Protein AF-A0A5L4YTH0-F1 (afdb_monomer)

Organism: Campylobacter upsaliensis (NCBI:txid28080)

Mean predicted aligned error: 4.71 Å

Structure (mmCIF, N/CA/C/O backbone):
data_AF-A0A5L4YTH0-F1
#
_entry.id   AF-A0A5L4YTH0-F1
#
loop_
_atom_site.group_PDB
_atom_site.id
_atom_site.type_symbol
_atom_site.label_atom_id
_atom_site.label_alt_id
_atom_site.label_comp_id
_atom_site.label_asym_id
_atom_site.label_entity_id
_atom_site.label_seq_id
_atom_site.pdbx_PDB_ins_code
_atom_site.Cartn_x
_atom_site.Cartn_y
_atom_site.Cartn_z
_atom_site.occupancy
_atom_site.B_iso_or_equiv
_atom_site.auth_seq_id
_atom_site.auth_comp_id
_atom_site.auth_asym_id
_atom_site.auth_atom_id
_atom_site.pdbx_PDB_model_num
ATOM 1 N N . MET A 1 1 ? 24.847 0.560 2.254 1.00 30.52 1 MET A N 1
ATOM 2 C CA . MET A 1 1 ? 23.946 0.343 1.101 1.00 30.52 1 MET A CA 1
ATOM 3 C C . MET A 1 1 ? 22.675 -0.308 1.625 1.00 30.52 1 MET A C 1
ATOM 5 O O . MET A 1 1 ? 22.705 -1.491 1.938 1.00 30.52 1 MET A O 1
ATOM 9 N N . MET A 1 2 ? 21.607 0.469 1.831 1.00 32.06 2 MET A N 1
ATOM 10 C CA . MET A 1 2 ? 20.285 -0.083 2.156 1.00 32.06 2 MET A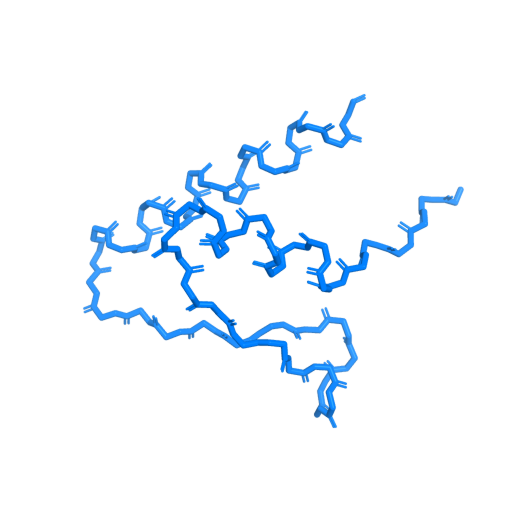 CA 1
ATOM 11 C C . MET A 1 2 ? 19.765 -0.804 0.910 1.00 32.06 2 MET A C 1
ATOM 13 O O . MET A 1 2 ? 19.745 -0.220 -0.173 1.00 32.06 2 MET A O 1
ATOM 17 N N . LYS A 1 3 ? 19.471 -2.100 1.048 1.00 43.31 3 LYS A N 1
ATOM 18 C CA . LYS A 1 3 ? 18.983 -2.955 -0.039 1.00 43.31 3 LYS A CA 1
ATOM 19 C C . LYS A 1 3 ? 17.633 -2.419 -0.503 1.00 43.31 3 LYS A C 1
ATOM 21 O O . LYS A 1 3 ? 16.804 -2.086 0.335 1.00 43.31 3 LYS A O 1
ATOM 26 N N . SER A 1 4 ? 17.460 -2.325 -1.817 1.00 48.03 4 SER A N 1
ATOM 27 C CA . SER A 1 4 ? 16.193 -2.016 -2.478 1.00 48.03 4 SER A CA 1
ATOM 28 C C . SER A 1 4 ? 15.036 -2.703 -1.757 1.00 48.03 4 SER A C 1
ATOM 30 O O . SER A 1 4 ? 15.009 -3.933 -1.682 1.00 48.03 4 SER A O 1
ATOM 32 N N . GLU A 1 5 ? 14.130 -1.903 -1.199 1.00 62.84 5 GLU A N 1
ATOM 33 C CA . GLU A 1 5 ? 12.866 -2.384 -0.661 1.00 62.84 5 GLU A CA 1
ATOM 34 C C . GLU A 1 5 ? 12.141 -3.101 -1.795 1.00 62.84 5 GLU A C 1
ATOM 36 O O . GLU A 1 5 ? 11.818 -2.505 -2.823 1.00 62.84 5 GLU A O 1
ATOM 41 N N . ASP A 1 6 ? 11.969 -4.407 -1.641 1.00 80.69 6 ASP A N 1
ATOM 42 C CA . ASP A 1 6 ? 11.226 -5.205 -2.595 1.00 80.69 6 ASP A CA 1
ATOM 43 C C . ASP A 1 6 ? 9.777 -4.697 -2.616 1.00 80.69 6 ASP A C 1
ATOM 45 O O . ASP A 1 6 ? 9.065 -4.749 -1.608 1.00 80.69 6 ASP A O 1
ATOM 49 N N . VAL A 1 7 ? 9.359 -4.152 -3.761 1.00 89.50 7 VAL A N 1
ATOM 50 C CA . VAL A 1 7 ? 7.996 -3.652 -3.972 1.00 89.50 7 VAL A CA 1
ATOM 51 C C . VAL A 1 7 ? 6.973 -4.728 -3.614 1.00 89.50 7 VAL A C 1
ATOM 53 O O . VAL A 1 7 ? 5.936 -4.404 -3.036 1.00 89.50 7 VAL A O 1
ATOM 56 N N . ASP A 1 8 ? 7.277 -6.000 -3.880 1.00 90.50 8 ASP A N 1
ATOM 57 C CA . ASP A 1 8 ? 6.379 -7.110 -3.569 1.00 90.50 8 ASP A CA 1
ATOM 58 C C . ASP A 1 8 ? 6.193 -7.284 -2.059 1.00 90.50 8 ASP A C 1
ATOM 60 O O . ASP A 1 8 ? 5.079 -7.525 -1.592 1.00 90.50 8 ASP A O 1
ATOM 64 N N . SER A 1 9 ? 7.242 -7.054 -1.268 1.00 91.25 9 SER A N 1
ATOM 65 C CA . SER A 1 9 ? 7.164 -7.068 0.194 1.00 91.25 9 SER A CA 1
ATOM 66 C C . SER A 1 9 ? 6.256 -5.957 0.739 1.00 91.25 9 SER A C 1
ATOM 68 O O . SER A 1 9 ? 5.446 -6.204 1.638 1.00 91.25 9 SER A O 1
ATOM 70 N N . PHE A 1 10 ? 6.325 -4.751 0.166 1.00 92.56 10 PHE A N 1
ATOM 71 C CA . PHE A 1 10 ? 5.435 -3.648 0.541 1.00 92.56 10 PHE A CA 1
ATOM 72 C C . PHE A 1 10 ? 3.978 -3.908 0.123 1.00 92.56 10 PHE A C 1
ATOM 74 O O . PHE A 1 10 ? 3.055 -3.688 0.913 1.00 92.56 10 PHE A O 1
ATOM 81 N N . VAL A 1 11 ? 3.758 -4.434 -1.085 1.00 94.56 11 VAL A N 1
ATOM 82 C CA . VAL A 1 11 ? 2.425 -4.826 -1.570 1.00 94.56 11 VAL A CA 1
ATOM 83 C C . VAL A 1 11 ? 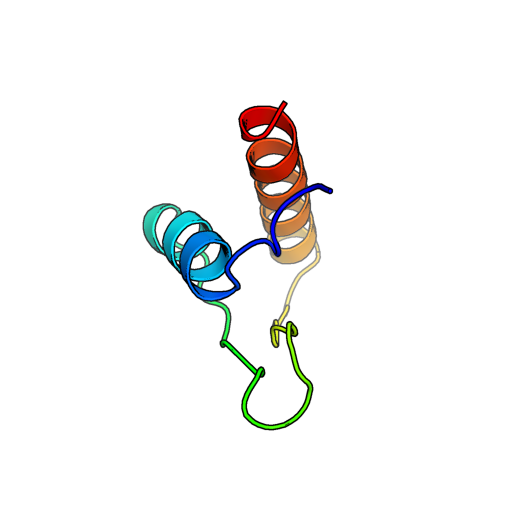1.823 -5.895 -0.655 1.00 94.56 11 VAL A C 1
ATOM 85 O O . VAL A 1 11 ? 0.731 -5.698 -0.124 1.00 94.56 11 VAL A O 1
ATOM 88 N N . ALA A 1 12 ? 2.564 -6.966 -0.363 1.00 94.38 12 ALA A N 1
ATOM 89 C CA . ALA A 1 12 ? 2.112 -8.042 0.516 1.00 94.38 12 ALA A CA 1
ATOM 90 C C . ALA A 1 12 ? 1.812 -7.555 1.946 1.00 94.38 12 ALA A C 1
ATOM 92 O O . ALA A 1 12 ? 0.882 -8.041 2.600 1.00 94.38 12 ALA A O 1
ATOM 93 N N . PHE A 1 13 ? 2.579 -6.586 2.457 1.00 95.19 13 PHE A N 1
ATOM 94 C CA . PHE A 1 13 ? 2.322 -5.966 3.758 1.00 95.19 13 PHE A CA 1
ATOM 95 C C . PHE A 1 13 ? 0.956 -5.264 3.811 1.00 95.19 13 PHE A C 1
ATOM 97 O O . PHE A 1 13 ? 0.237 -5.396 4.812 1.00 95.19 13 PHE A O 1
ATOM 104 N N . LEU A 1 14 ? 0.608 -4.526 2.753 1.00 95.56 14 LEU A N 1
ATOM 105 C CA . LEU A 1 14 ? -0.657 -3.804 2.640 1.00 95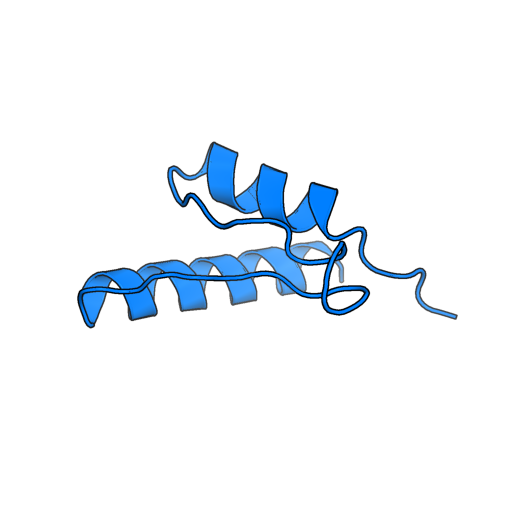.56 14 LEU A CA 1
ATOM 106 C C . LEU A 1 14 ? -1.834 -4.753 2.394 1.00 95.56 14 LEU A C 1
ATOM 108 O O . LEU A 1 14 ? -2.876 -4.603 3.037 1.00 95.56 14 LEU A O 1
ATOM 112 N N . GLU A 1 15 ? -1.654 -5.779 1.562 1.00 96.00 15 GLU A N 1
ATOM 113 C CA . GLU A 1 15 ? -2.692 -6.775 1.272 1.00 96.00 15 GLU A CA 1
ATOM 114 C C . GLU A 1 15 ? -3.130 -7.530 2.530 1.00 96.00 15 GLU A C 1
ATOM 116 O O . GLU A 1 15 ? -4.327 -7.665 2.788 1.00 96.00 15 GLU A O 1
ATOM 121 N N . LYS A 1 16 ? -2.182 -7.920 3.396 1.00 96.44 16 LYS A N 1
ATOM 122 C CA . LYS A 1 16 ? -2.480 -8.532 4.708 1.00 96.44 16 LYS A CA 1
ATOM 123 C C . LYS A 1 16 ? -3.322 -7.639 5.628 1.00 96.44 16 LYS A C 1
ATOM 125 O O . LYS A 1 16 ? -3.901 -8.131 6.591 1.00 96.44 16 LYS A O 1
ATOM 130 N N . ARG A 1 17 ? -3.378 -6.333 5.357 1.00 94.94 17 ARG A N 1
ATOM 131 C CA . ARG A 1 17 ? -4.152 -5.324 6.100 1.00 94.94 17 ARG A CA 1
ATOM 132 C C . ARG A 1 17 ? -5.414 -4.885 5.349 1.00 94.94 17 ARG A C 1
ATOM 134 O O . ARG A 1 17 ? -6.035 -3.900 5.739 1.00 94.94 17 ARG A O 1
ATOM 141 N N . GLY A 1 18 ? -5.791 -5.600 4.287 1.00 95.31 18 GLY A N 1
ATOM 142 C CA . GLY A 1 18 ? -6.979 -5.315 3.481 1.00 95.31 18 GLY A CA 1
ATOM 143 C C . GLY A 1 18 ? -6.826 -4.118 2.539 1.00 95.31 18 GLY A C 1
ATOM 144 O O . GLY A 1 18 ? -7.827 -3.588 2.062 1.00 95.31 18 GLY A O 1
ATOM 145 N N . ILE A 1 19 ? -5.595 -3.670 2.276 1.00 96.44 19 ILE A N 1
ATOM 146 C CA . ILE A 1 19 ? -5.297 -2.554 1.377 1.00 96.44 19 ILE A CA 1
ATOM 147 C C . ILE A 1 19 ? -4.666 -3.118 0.107 1.00 96.44 19 ILE A C 1
ATOM 149 O O . ILE A 1 19 ? -3.534 -3.588 0.116 1.00 96.44 19 ILE A O 1
ATOM 153 N N . PHE A 1 20 ? -5.396 -3.040 -1.000 1.00 95.88 20 PHE A N 1
ATOM 154 C CA . PHE A 1 20 ? -4.959 -3.600 -2.276 1.00 95.88 20 PHE A CA 1
ATOM 155 C C . PHE A 1 20 ? -4.371 -2.505 -3.165 1.00 95.88 20 PHE A C 1
ATOM 157 O O . PHE A 1 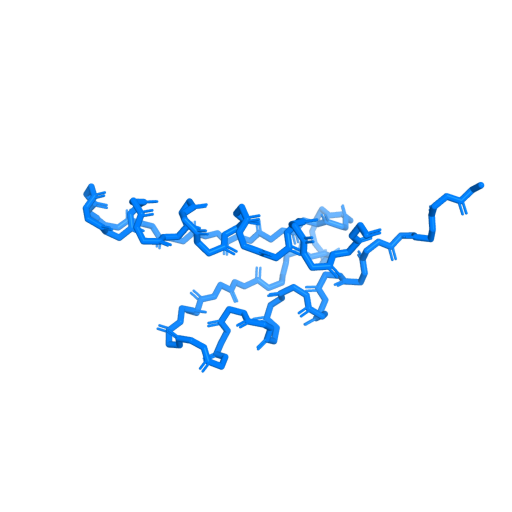20 ? -5.068 -1.579 -3.587 1.00 95.88 20 PHE A O 1
ATOM 164 N N . ILE A 1 21 ? -3.080 -2.620 -3.464 1.00 95.38 21 ILE A N 1
ATOM 165 C CA . ILE A 1 21 ? -2.351 -1.744 -4.387 1.00 95.38 21 ILE A CA 1
ATOM 166 C C . ILE A 1 21 ? -1.711 -2.596 -5.483 1.00 95.38 21 ILE A C 1
ATOM 168 O O . ILE A 1 21 ? -1.541 -3.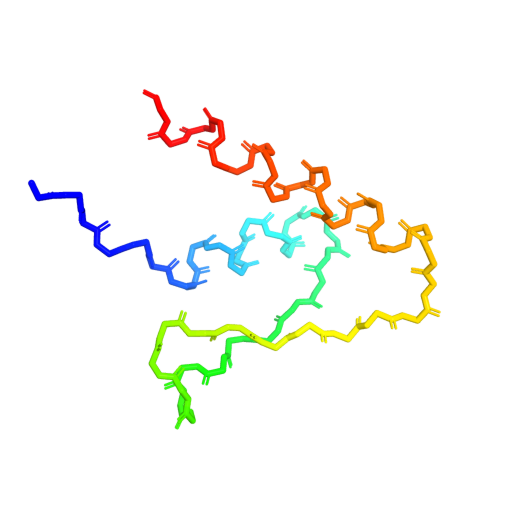799 -5.318 1.00 95.38 21 ILE A O 1
ATOM 172 N N . ARG A 1 22 ? -1.375 -1.999 -6.628 1.00 94.94 22 ARG A N 1
ATOM 173 C CA . ARG A 1 22 ? -0.800 -2.746 -7.756 1.00 94.94 22 ARG A CA 1
ATOM 174 C C . ARG A 1 22 ? 0.700 -2.517 -7.832 1.00 94.94 22 ARG A C 1
ATOM 176 O O . ARG A 1 22 ? 1.119 -1.362 -7.910 1.00 94.94 22 ARG A O 1
ATOM 183 N N . ASN A 1 23 ? 1.485 -3.590 -7.914 1.00 94.00 23 ASN A N 1
ATOM 184 C CA . ASN A 1 23 ? 2.870 -3.482 -8.362 1.00 94.00 23 ASN A CA 1
ATOM 185 C C . ASN A 1 23 ? 2.876 -2.939 -9.807 1.00 94.00 23 ASN A C 1
ATOM 187 O O . ASN A 1 23 ? 2.245 -3.500 -10.707 1.00 94.00 23 ASN A O 1
ATOM 191 N N . TYR A 1 24 ? 3.547 -1.808 -10.020 1.00 94.88 24 TYR A N 1
ATOM 192 C CA . TYR A 1 24 ? 3.627 -1.117 -11.308 1.00 94.88 24 TYR A CA 1
ATOM 193 C C . TYR A 1 24 ? 5.052 -1.104 -11.878 1.00 94.88 24 TYR A C 1
ATOM 195 O O . TYR A 1 24 ? 5.342 -0.375 -12.828 1.00 94.88 24 TYR A O 1
AT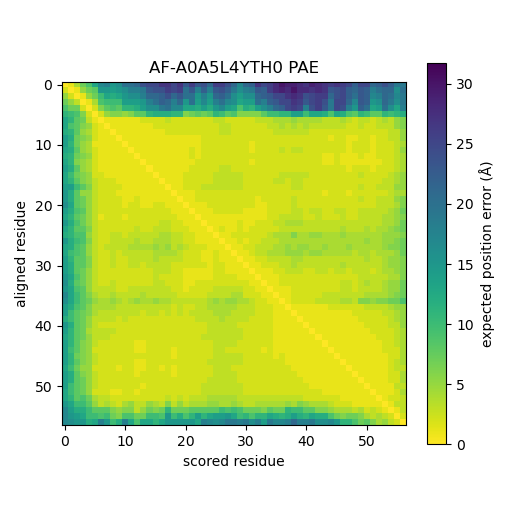OM 203 N N . SER A 1 25 ? 5.923 -1.964 -11.340 1.00 92.19 25 SER A N 1
ATOM 204 C CA . SER A 1 25 ? 7.335 -2.076 -11.721 1.00 92.19 25 SER A CA 1
ATOM 205 C C . SER A 1 25 ? 7.548 -2.470 -13.183 1.00 92.19 25 SER A C 1
ATOM 207 O O . SER A 1 25 ? 8.600 -2.183 -13.741 1.00 92.19 25 SER A O 1
ATOM 209 N N . HIS A 1 26 ? 6.537 -3.063 -13.828 1.00 88.81 26 HIS A N 1
ATOM 210 C CA . HIS A 1 26 ? 6.541 -3.377 -15.261 1.00 88.81 26 HIS A CA 1
ATOM 211 C C . HIS A 1 26 ? 6.495 -2.135 -16.172 1.00 88.81 26 HIS A C 1
ATOM 213 O O . HIS A 1 26 ? 6.797 -2.247 -17.356 1.00 88.81 26 HIS A O 1
ATOM 219 N N . ILE A 1 27 ? 6.113 -0.964 -15.644 1.00 94.31 27 ILE A N 1
ATOM 220 C CA . ILE A 1 27 ? 6.083 0.311 -16.383 1.00 94.31 27 ILE A CA 1
ATOM 221 C C . ILE A 1 27 ? 7.091 1.300 -15.800 1.00 94.31 27 ILE A C 1
ATOM 223 O O . ILE A 1 27 ? 7.810 1.943 -16.560 1.00 94.31 27 ILE A O 1
ATOM 227 N N . ILE A 1 28 ? 7.161 1.427 -14.469 1.00 91.69 28 ILE A N 1
ATOM 228 C CA . ILE A 1 28 ? 8.135 2.295 -13.793 1.00 91.69 28 ILE A CA 1
ATOM 229 C C . ILE A 1 28 ? 8.835 1.479 -12.702 1.00 91.69 28 ILE A C 1
ATOM 231 O O . ILE A 1 28 ? 8.169 1.096 -11.740 1.00 91.69 28 ILE A O 1
AT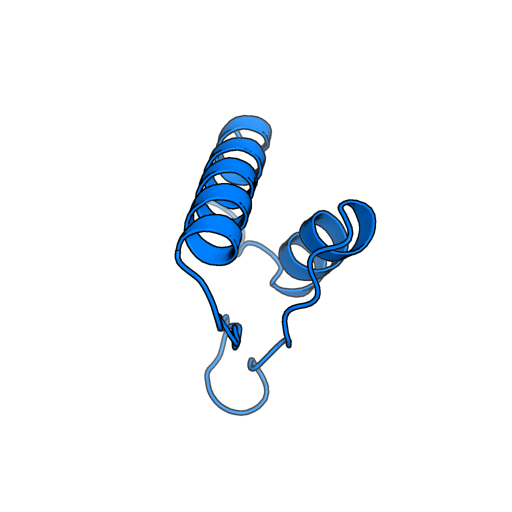OM 235 N N . PRO A 1 29 ? 10.152 1.217 -12.806 1.00 89.38 29 PRO A N 1
ATOM 236 C CA . PRO A 1 29 ? 10.873 0.395 -11.838 1.00 89.38 29 PRO A CA 1
ATOM 237 C C . PRO A 1 29 ? 10.677 0.878 -10.400 1.00 89.38 29 PRO A C 1
ATOM 239 O O . PRO A 1 29 ? 10.735 2.078 -10.136 1.00 89.38 29 PRO A O 1
ATOM 242 N N . ASN A 1 30 ? 10.478 -0.054 -9.469 1.00 89.44 30 ASN A N 1
ATOM 243 C CA . ASN A 1 30 ? 10.297 0.220 -8.040 1.00 89.44 30 ASN A CA 1
ATOM 244 C C . ASN A 1 30 ? 9.087 1.116 -7.704 1.00 89.44 30 ASN A C 1
ATOM 246 O O . ASN A 1 30 ? 9.114 1.844 -6.715 1.00 89.44 30 ASN A O 1
ATOM 250 N N . HIS A 1 31 ? 8.030 1.100 -8.524 1.00 91.44 31 HIS A N 1
ATOM 251 C CA . HIS A 1 31 ? 6.817 1.880 -8.273 1.00 91.44 31 HIS A CA 1
ATOM 252 C C . HIS A 1 31 ? 5.581 1.004 -8.076 1.00 91.44 31 HIS A C 1
ATOM 254 O O . HIS A 1 31 ? 5.427 -0.076 -8.649 1.00 91.44 31 HIS A O 1
ATOM 260 N N . CYS A 1 32 ? 4.642 1.544 -7.303 1.00 94.31 32 CYS A N 1
ATOM 261 C CA . CYS A 1 32 ? 3.294 1.019 -7.140 1.00 94.31 32 CYS A CA 1
ATOM 262 C C . CYS A 1 32 ? 2.267 1.984 -7.724 1.00 94.31 32 CYS A C 1
ATOM 264 O O . CYS A 1 32 ? 2.475 3.196 -7.770 1.00 94.31 32 CYS A O 1
ATOM 266 N N . ARG A 1 33 ? 1.103 1.448 -8.083 1.00 94.75 33 ARG A N 1
ATOM 267 C CA . ARG A 1 33 ? -0.087 2.229 -8.395 1.00 94.75 33 ARG A CA 1
ATOM 268 C C . ARG A 1 33 ? -1.124 2.042 -7.298 1.00 94.75 33 ARG A C 1
ATOM 270 O O . ARG A 1 33 ? -1.516 0.922 -6.972 1.00 94.75 33 ARG A O 1
ATOM 277 N N . ILE A 1 34 ? -1.628 3.165 -6.804 1.00 94.62 34 ILE A N 1
ATOM 278 C CA . ILE A 1 34 ? -2.661 3.233 -5.775 1.00 94.62 34 ILE A CA 1
ATOM 279 C C . ILE A 1 34 ? -3.882 3.922 -6.390 1.00 94.62 34 ILE A C 1
ATOM 281 O O . ILE A 1 34 ? -3.745 4.912 -7.105 1.00 94.62 34 ILE A O 1
ATOM 285 N N . SER A 1 35 ? -5.077 3.392 -6.138 1.00 94.94 35 SER A N 1
ATOM 286 C CA . SER A 1 35 ? -6.341 4.073 -6.448 1.00 94.94 35 SER A CA 1
ATOM 287 C C . SER A 1 35 ? -7.019 4.443 -5.132 1.00 94.94 35 SER A C 1
ATOM 289 O O . SER A 1 35 ? -7.226 3.572 -4.294 1.00 94.94 35 SER A O 1
ATOM 291 N N . ILE A 1 36 ? -7.327 5.726 -4.933 1.00 95.19 36 ILE A N 1
ATOM 292 C CA . ILE A 1 36 ? -7.907 6.257 -3.692 1.00 95.19 36 ILE A CA 1
ATOM 293 C C . ILE A 1 36 ? -9.186 7.003 -4.054 1.00 95.19 36 ILE A C 1
ATOM 295 O O . ILE A 1 36 ? -9.144 7.939 -4.847 1.00 95.19 36 ILE A O 1
ATOM 299 N N . GLY A 1 37 ? -10.313 6.589 -3.479 1.00 95.00 37 GLY A N 1
ATOM 300 C CA . GLY A 1 37 ? -11.613 7.221 -3.699 1.00 95.00 37 GLY A CA 1
ATOM 301 C C . GLY A 1 37 ? -12.007 8.214 -2.607 1.00 95.00 37 GLY A C 1
ATOM 302 O O . GLY A 1 37 ? -12.789 9.123 -2.868 1.00 95.00 37 GLY A O 1
ATOM 303 N N . THR A 1 38 ? -11.482 8.069 -1.384 1.00 97.06 38 THR A N 1
ATOM 304 C CA . THR A 1 38 ? -11.883 8.907 -0.242 1.00 97.06 38 THR A CA 1
ATOM 305 C C . THR A 1 38 ? -10.704 9.389 0.602 1.00 97.06 38 THR A C 1
ATOM 307 O O . THR A 1 38 ? -9.620 8.803 0.616 1.00 97.06 38 THR A O 1
ATOM 310 N N . ARG A 1 39 ? -10.938 10.460 1.373 1.00 97.38 39 ARG A N 1
ATOM 311 C CA . ARG A 1 39 ? -9.971 10.972 2.359 1.00 97.38 39 ARG A CA 1
ATOM 312 C C . ARG A 1 39 ? -9.665 9.949 3.455 1.00 97.38 39 ARG A C 1
ATOM 314 O O . ARG A 1 39 ? -8.528 9.883 3.909 1.00 97.38 39 ARG A O 1
ATOM 321 N N . GLU A 1 40 ? -10.651 9.144 3.844 1.00 97.06 40 GLU A N 1
ATOM 322 C CA . GLU A 1 40 ? -10.470 8.109 4.866 1.00 97.06 40 GLU A CA 1
ATOM 323 C C . GLU A 1 40 ? -9.541 6.994 4.371 1.00 97.06 40 GLU A C 1
ATOM 325 O O . GLU A 1 40 ? -8.597 6.622 5.061 1.00 97.06 40 GLU A O 1
ATOM 330 N N . GLN A 1 41 ? -9.718 6.542 3.123 1.00 95.94 41 GLN A N 1
ATOM 331 C CA . GLN A 1 41 ? -8.801 5.587 2.490 1.00 95.94 41 GLN A CA 1
ATOM 332 C C . GLN A 1 41 ? -7.371 6.134 2.419 1.00 95.94 41 GLN A C 1
ATOM 334 O O . GLN A 1 41 ? -6.420 5.412 2.709 1.00 95.94 41 GLN A O 1
ATOM 339 N N . MET A 1 42 ? -7.215 7.419 2.075 1.00 96.75 42 MET A N 1
ATOM 340 C CA . MET A 1 42 ? -5.907 8.078 2.053 1.00 96.75 42 MET A CA 1
ATOM 341 C C . MET A 1 42 ? -5.243 8.084 3.430 1.00 96.75 42 MET A C 1
ATOM 343 O O . MET A 1 42 ? -4.052 7.797 3.537 1.00 96.75 42 MET A O 1
ATOM 347 N N . LYS A 1 43 ? -6.007 8.407 4.479 1.00 97.81 43 LYS A N 1
ATOM 348 C CA . LYS A 1 43 ? -5.517 8.440 5.857 1.00 97.81 43 LYS A CA 1
ATOM 349 C C . LYS A 1 43 ? -5.055 7.054 6.309 1.00 97.81 43 LYS A C 1
ATOM 351 O O . LYS A 1 43 ? -3.910 6.914 6.721 1.00 97.81 43 LYS A O 1
ATOM 356 N N . ILE A 1 44 ? -5.899 6.035 6.137 1.00 96.81 44 ILE A N 1
ATOM 357 C CA . ILE A 1 44 ? -5.576 4.644 6.489 1.00 96.81 44 ILE A CA 1
ATOM 358 C C . ILE A 1 44 ? -4.308 4.181 5.761 1.00 96.81 44 ILE A C 1
ATOM 360 O O . ILE A 1 44 ? -3.404 3.623 6.382 1.00 96.81 44 ILE A O 1
ATOM 364 N N . LEU A 1 45 ? -4.213 4.442 4.454 1.00 96.25 45 LEU A N 1
ATOM 365 C CA . LEU A 1 45 ? -3.038 4.083 3.666 1.00 96.25 45 LEU A CA 1
ATOM 366 C C . LEU A 1 45 ? -1.772 4.778 4.181 1.00 96.25 45 LEU A C 1
ATOM 368 O O . LEU A 1 45 ? -0.751 4.119 4.365 1.00 96.25 45 LEU A O 1
ATOM 372 N N . LYS A 1 46 ? -1.836 6.091 4.429 1.00 96.44 46 LYS A N 1
ATOM 373 C CA . LYS A 1 46 ? -0.714 6.862 4.976 1.00 96.44 46 LYS A CA 1
ATOM 374 C C . LYS A 1 46 ? -0.232 6.264 6.298 1.00 96.44 46 LYS A C 1
ATOM 376 O O . LYS A 1 46 ? 0.970 6.074 6.469 1.00 96.44 46 LYS A O 1
ATOM 381 N N . ASP A 1 47 ? -1.150 5.949 7.205 1.00 97.19 47 ASP A N 1
ATOM 382 C CA . ASP A 1 47 ? -0.812 5.397 8.517 1.00 97.19 47 ASP A CA 1
ATOM 383 C C . ASP A 1 47 ? -0.116 4.031 8.379 1.00 97.19 47 ASP A C 1
ATOM 385 O O . ASP A 1 47 ? 0.876 3.768 9.059 1.00 97.19 47 ASP A O 1
ATOM 389 N N . LYS A 1 48 ? -0.557 3.188 7.434 1.00 96.00 48 LYS A N 1
ATOM 390 C CA . LYS A 1 48 ? 0.094 1.898 7.14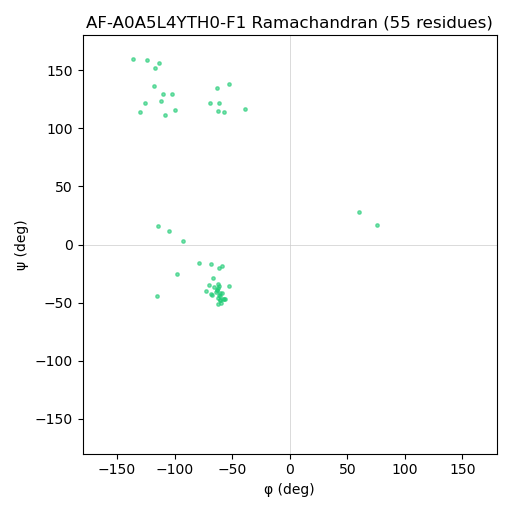9 1.00 96.00 48 LYS A CA 1
ATOM 391 C C . LYS A 1 48 ? 1.458 2.029 6.480 1.00 96.00 48 LYS A C 1
ATOM 393 O O . LYS A 1 48 ? 2.347 1.242 6.789 1.00 96.00 48 LYS A O 1
ATOM 398 N N . ILE A 1 49 ? 1.656 3.024 5.619 1.00 94.38 49 ILE A N 1
ATOM 399 C CA . ILE A 1 49 ? 2.975 3.318 5.040 1.00 94.38 49 ILE A CA 1
ATOM 400 C C . ILE A 1 49 ? 3.967 3.706 6.141 1.00 94.38 49 ILE A C 1
ATOM 402 O O . ILE A 1 49 ? 5.078 3.184 6.181 1.00 94.38 49 ILE A O 1
ATOM 406 N N . LEU A 1 50 ? 3.560 4.586 7.060 1.00 95.38 50 LEU A N 1
ATOM 407 C CA . LEU A 1 50 ? 4.409 4.994 8.181 1.00 95.38 50 LEU A CA 1
ATOM 408 C C . LEU A 1 50 ? 4.732 3.818 9.115 1.00 95.38 50 LEU A C 1
ATOM 410 O O . LEU A 1 50 ? 5.874 3.693 9.553 1.00 95.38 50 LEU A O 1
ATOM 414 N N . GLU A 1 51 ? 3.760 2.937 9.376 1.00 95.31 51 GLU A N 1
ATOM 415 C CA . GLU A 1 51 ? 3.964 1.690 10.128 1.00 95.31 51 GLU A CA 1
ATOM 416 C C . GLU A 1 51 ? 5.022 0.792 9.462 1.00 95.31 51 GLU A C 1
ATOM 418 O O . GLU A 1 51 ? 5.930 0.319 10.142 1.00 95.31 51 GLU A O 1
ATOM 423 N N . TYR A 1 52 ? 4.941 0.595 8.140 1.00 92.75 52 TYR A N 1
ATOM 424 C CA . TYR A 1 52 ? 5.896 -0.223 7.385 1.00 92.75 52 TYR A CA 1
ATOM 425 C C . TYR A 1 52 ? 7.323 0.325 7.476 1.00 92.75 52 TYR A C 1
ATOM 427 O O . TYR A 1 52 ? 8.248 -0.411 7.806 1.00 92.75 52 TYR A O 1
ATOM 435 N N . ILE A 1 53 ? 7.495 1.633 7.258 1.00 90.56 53 ILE A N 1
ATOM 436 C CA . ILE A 1 53 ? 8.802 2.303 7.339 1.00 90.56 53 ILE A CA 1
ATOM 437 C C . ILE A 1 53 ? 9.385 2.196 8.757 1.00 90.56 53 ILE A C 1
ATOM 439 O O . ILE A 1 53 ? 10.591 2.024 8.925 1.00 90.56 53 ILE A O 1
ATOM 443 N N . GLY A 1 54 ? 8.538 2.280 9.787 1.00 91.56 54 GLY A N 1
ATOM 444 C CA . GLY A 1 54 ? 8.949 2.125 11.182 1.00 91.56 54 GLY A CA 1
ATOM 445 C C . GLY A 1 54 ? 9.436 0.718 11.542 1.00 91.56 54 GLY A C 1
ATOM 446 O O . GLY A 1 54 ? 10.279 0.597 12.420 1.00 91.56 54 GLY A O 1
ATOM 447 N N . GLN A 1 55 ? 8.947 -0.329 10.867 1.00 82.69 55 GLN A N 1
ATOM 448 C CA . GLN A 1 55 ? 9.354 -1.727 11.094 1.00 82.69 55 GLN A CA 1
ATOM 449 C C . GLN A 1 55 ? 10.697 -2.094 10.446 1.00 82.69 55 GLN A C 1
ATOM 451 O O . GLN A 1 55 ? 11.274 -3.120 10.791 1.00 82.69 55 GLN A O 1
ATOM 456 N N . GLN A 1 56 ? 11.183 -1.278 9.507 1.00 66.62 56 GLN A N 1
ATOM 457 C CA . GLN A 1 56 ? 12.452 -1.489 8.797 1.00 66.62 56 GLN A CA 1
ATOM 458 C C . GLN A 1 56 ? 13.644 -0.773 9.466 1.00 66.62 56 GLN A C 1
ATOM 460 O O . GLN A 1 56 ? 14.750 -0.777 8.921 1.00 66.62 56 GLN A O 1
ATOM 465 N N . ARG A 1 57 ? 13.416 -0.122 10.615 1.00 57.22 57 ARG A N 1
ATOM 466 C CA . ARG A 1 57 ? 14.431 0.546 11.444 1.00 57.22 57 ARG A CA 1
ATOM 467 C C . ARG A 1 57 ? 14.835 -0.326 12.620 1.00 57.22 57 ARG A C 1
ATOM 469 O O . ARG A 1 57 ? 16.049 -0.328 12.914 1.00 57.22 57 ARG A O 1
#

Radius of gyration: 11.75 Å; Cα contacts (8 Å, |Δi|>4): 41; chains: 1; bounding box: 36×20×28 Å

InterPro domains:
  IPR015422 Pyridoxal phosphate-dependent transferase, small domain [G3DSA:3.90.1150.10] (1-55)
  IPR015424 Pyridoxal phosphate-dependent transferase [SSF53383] (5-53)

Nearest PDB structures (foldseek):
  6ewu-assembly1_A  TM=3.844E-01  e=4.690E+00  Xenorhabdus stockiae
  5noc-assembly1_B  TM=4.162E-01  e=4.690E+00  Bacillus subtilis subsp. subtilis str. 168

Foldseek 3Di:
DPPQDDLVVVQVLCVVVVAHWADPCVPPNSDIHHDDDDPVSVVVVVVSVVVVVVVVD

Secondary structure (DSSP, 8-state):
------HHHHHHHHHTTT---EE-TTTSTT-EE----SHHHHHHHHHHHHHHHHHT-

Solvent-accessible surface area (backbone atoms only — not comparable to full-atom values): 3653 Å² total; per-residue (Å²): 133,85,75,80,77,55,60,66,59,56,42,52,58,34,43,78,71,77,42,84,59,41,86,33,46,93,80,42,78,87,36,71,47,77,86,76,93,46,73,66,57,48,50,55,50,51,55,52,51,55,51,54,60,60,72,78,111

pLDDT: mean 88.29, std 15.86, range [30.52, 97.81]

Sequen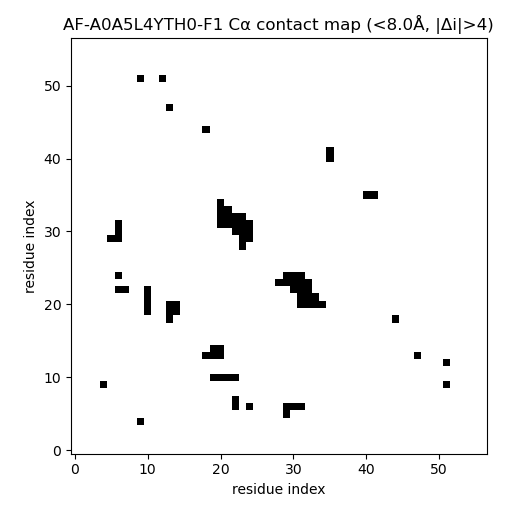ce (57 aa):
MMKSEDVDSFVAFLEKRGIFIRNYSHIIPNHCRISIGTREQMKILKDKILEYIGQQR